Protein AF-F2AZA8-F1 (afdb_monomer_lite)

Sequence (166 aa):
MKKPGSEKVEMVVLPVYGKGLWSTLYGYMALKNDLETIAGLTFYEHAETPGLGGEVDNTKWKAQWVGNKLYDTDGNPAARVAKGPAPDGDEFAVDGLSGATITCRGVTNLVRYWAGPNGYGPFLDKVKQRLTGDASAEADQPESSVESGVEQYDIDNVGPKEPVGE

Foldseek 3Di:
DDPVPPDQQQKDKDWWWWDFPPWIWTWIWMDGLQNFFTQWIATDDDDPDPLFLVCSHPPVQGVQSGGATQADPVRAGQAFEDCACDPPPHSRYTGDGPPRNRSRVGVRCGSRCQCDPNHCVVVSVVSNCVSVVVVVVVVPDDPDDDPDDDDDDDDDDDDDDDDDDD

Organism: NCBI:txid991778

Radius of gyration: 29.95 Å; chains: 1; bounding box: 51×33×111 Å

Structure (mmCIF, N/CA/C/O backbone):
data_AF-F2AZA8-F1
#
_entry.id   AF-F2AZA8-F1
#
loop_
_atom_site.group_PDB
_atom_site.id
_atom_site.type_symbol
_atom_site.label_atom_id
_atom_site.label_alt_id
_atom_site.label_comp_id
_atom_site.label_asym_id
_atom_site.label_entity_id
_atom_site.label_seq_id
_atom_site.pdbx_PDB_ins_code
_atom_site.Cartn_x
_atom_site.Cartn_y
_atom_site.Cartn_z
_atom_site.occupancy
_atom_site.B_iso_or_equiv
_atom_site.auth_seq_id
_atom_site.auth_comp_id
_atom_site.auth_asym_id
_atom_site.auth_atom_id
_atom_site.pdbx_PDB_model_num
ATOM 1 N N . MET A 1 1 ? -5.866 -2.929 40.145 1.00 48.94 1 MET A N 1
ATOM 2 C CA . MET A 1 1 ? -5.391 -3.982 39.215 1.00 48.94 1 MET A CA 1
ATOM 3 C C . MET A 1 1 ? -6.030 -3.700 37.858 1.00 48.94 1 MET A C 1
ATOM 5 O O . MET A 1 1 ? -7.252 -3.653 37.814 1.00 48.94 1 MET A O 1
ATOM 9 N N . LYS A 1 2 ? -5.267 -3.408 36.792 1.00 47.22 2 LYS A N 1
ATOM 10 C CA . LYS A 1 2 ? -5.845 -3.269 35.437 1.00 47.22 2 LYS A CA 1
ATOM 11 C C . LYS A 1 2 ? -6.263 -4.658 34.944 1.00 47.22 2 LYS A C 1
ATOM 13 O O . LYS A 1 2 ? -5.516 -5.613 35.150 1.00 47.22 2 LYS A O 1
ATOM 18 N N . LYS A 1 3 ? -7.456 -4.788 34.357 1.00 51.53 3 LYS A N 1
ATOM 19 C CA . LYS A 1 3 ? -7.898 -6.061 33.768 1.00 51.53 3 LYS A CA 1
ATOM 20 C C . LYS A 1 3 ? -6.983 -6.386 32.577 1.00 51.53 3 LYS A C 1
ATOM 22 O O . LYS A 1 3 ? -6.749 -5.497 31.762 1.00 51.53 3 LYS A O 1
ATOM 27 N N . PRO A 1 4 ? -6.478 -7.622 32.435 1.00 52.12 4 PRO A N 1
ATOM 28 C CA . PRO A 1 4 ? -5.830 -8.043 31.197 1.00 52.12 4 PRO A CA 1
ATOM 29 C C . PRO A 1 4 ? -6.769 -7.767 30.012 1.00 52.12 4 PRO A C 1
ATOM 31 O O . PRO A 1 4 ? -7.930 -8.170 30.055 1.00 52.12 4 PRO A O 1
ATOM 34 N N . GLY A 1 5 ? -6.293 -7.036 29.000 1.00 61.56 5 GLY A N 1
ATOM 35 C CA . GLY A 1 5 ? -7.106 -6.608 27.852 1.00 61.56 5 GLY A CA 1
ATOM 36 C C . GLY A 1 5 ? -7.773 -5.232 27.978 1.00 61.56 5 GLY A C 1
ATOM 37 O O . GLY A 1 5 ? -8.487 -4.842 27.065 1.00 61.56 5 GLY A O 1
ATOM 38 N N . SER A 1 6 ? -7.527 -4.466 29.049 1.00 61.09 6 SER A N 1
ATOM 39 C CA . SER A 1 6 ? -7.959 -3.059 29.155 1.00 61.09 6 SER A CA 1
ATOM 40 C C . SER A 1 6 ? -7.021 -2.075 28.436 1.00 61.09 6 SER A C 1
ATOM 42 O O . SER A 1 6 ? -6.992 -0.892 28.773 1.00 61.09 6 SER A O 1
ATOM 44 N N . GLU A 1 7 ? -6.152 -2.563 27.550 1.00 72.88 7 GLU A N 1
ATOM 45 C CA . GLU A 1 7 ? -5.208 -1.727 26.812 1.00 72.88 7 GLU A CA 1
ATOM 46 C C . GLU A 1 7 ? -5.827 -1.339 25.474 1.00 72.88 7 GLU A C 1
ATOM 48 O O . GLU A 1 7 ? -6.344 -2.181 24.738 1.00 72.88 7 GLU A O 1
ATOM 53 N N . LYS A 1 8 ? -5.803 -0.038 25.181 1.00 83.38 8 LYS A N 1
ATOM 54 C CA . LYS A 1 8 ? -6.331 0.509 23.937 1.00 83.38 8 LYS A CA 1
ATOM 55 C C . LYS A 1 8 ? -5.552 -0.091 22.770 1.00 83.38 8 LYS A C 1
ATOM 57 O O . LYS A 1 8 ? -4.328 -0.007 22.744 1.00 83.38 8 LYS A O 1
ATOM 62 N N . VAL A 1 9 ? -6.259 -0.656 21.792 1.00 88.56 9 VAL A N 1
ATOM 63 C CA . VAL A 1 9 ? -5.626 -1.121 20.553 1.00 88.56 9 VAL A CA 1
ATOM 64 C C . VAL A 1 9 ? -4.929 0.068 19.891 1.00 88.56 9 VAL A C 1
ATOM 66 O O . VAL A 1 9 ? -5.558 1.093 19.620 1.00 88.56 9 VAL A O 1
ATOM 69 N N . GLU A 1 10 ? -3.627 -0.066 19.648 1.00 91.06 10 GLU A N 1
ATOM 70 C CA . GLU A 1 10 ? -2.822 0.965 18.983 1.00 91.06 10 GLU A CA 1
ATOM 71 C C . GLU A 1 10 ? -2.776 0.758 17.467 1.00 91.06 10 GLU A C 1
ATOM 73 O O . GLU A 1 10 ? -2.830 1.723 16.700 1.00 91.06 10 GLU A O 1
ATOM 78 N N . MET A 1 11 ? -2.709 -0.502 17.031 1.00 94.75 11 MET A N 1
ATOM 79 C CA . MET A 1 11 ? -2.566 -0.866 15.627 1.00 94.75 11 MET A CA 1
ATOM 80 C C . MET A 1 11 ? -3.119 -2.259 15.317 1.00 94.75 11 MET A C 1
ATOM 82 O O . MET A 1 11 ? -3.201 -3.126 16.188 1.00 94.75 11 MET A O 1
ATOM 86 N N . VAL A 1 12 ? -3.440 -2.482 14.045 1.00 97.38 12 VAL A N 1
ATOM 87 C CA . VAL A 1 12 ? -3.824 -3.782 13.481 1.00 97.38 12 VAL A CA 1
ATOM 88 C C . VAL A 1 12 ? -2.826 -4.148 12.389 1.00 97.38 12 VAL A C 1
ATOM 90 O O . VAL A 1 12 ? -2.570 -3.345 11.496 1.00 97.38 12 VAL A O 1
ATOM 93 N N . VAL A 1 13 ? -2.261 -5.356 12.449 1.00 98.38 13 VAL A N 1
ATOM 94 C CA . VAL A 1 13 ? -1.287 -5.857 11.467 1.00 98.38 13 VAL A CA 1
ATOM 95 C C . VAL A 1 13 ? -1.920 -6.979 10.653 1.00 98.38 13 VAL A C 1
ATOM 97 O O . VAL A 1 13 ? -2.381 -7.974 11.208 1.00 98.38 13 VAL A O 1
ATOM 100 N N . LEU A 1 14 ? -1.946 -6.806 9.334 1.00 98.62 14 LEU A N 1
ATOM 101 C CA . LEU A 1 14 ? -2.631 -7.677 8.386 1.00 98.62 14 LEU A CA 1
ATOM 102 C C . LEU A 1 14 ? -1.609 -8.327 7.448 1.00 98.62 14 LEU A C 1
ATOM 104 O O . LEU A 1 14 ? -0.840 -7.596 6.817 1.00 98.62 14 LEU A O 1
ATOM 108 N N . PRO A 1 15 ? -1.574 -9.663 7.313 1.00 98.69 15 PRO A N 1
ATOM 109 C CA . PRO A 1 15 ? -0.782 -10.293 6.268 1.00 98.69 15 PRO A CA 1
ATOM 110 C C . PRO A 1 15 ? -1.389 -9.972 4.900 1.00 98.69 15 PRO A C 1
ATOM 112 O O . PRO A 1 15 ? -2.594 -10.078 4.701 1.00 98.69 15 PRO A O 1
ATOM 115 N N . VAL A 1 16 ? -0.556 -9.579 3.944 1.00 98.81 16 VAL A N 1
ATOM 116 C CA . VAL A 1 16 ? -0.983 -9.222 2.588 1.00 98.81 16 VAL A CA 1
ATOM 117 C C . VAL A 1 16 ? -0.087 -9.898 1.567 1.00 98.81 16 VAL A C 1
ATOM 119 O O . VAL A 1 16 ? 1.103 -10.107 1.796 1.00 98.81 16 VAL A O 1
ATOM 122 N N . TYR A 1 17 ? -0.655 -10.227 0.415 1.00 98.75 17 TYR A N 1
ATOM 123 C CA . TYR A 1 17 ? 0.117 -10.725 -0.714 1.00 98.75 17 TYR A CA 1
ATOM 124 C C . TYR A 1 17 ? -0.491 -10.341 -2.056 1.00 98.75 17 TYR A C 1
ATOM 126 O O . TYR A 1 17 ? -1.692 -10.091 -2.168 1.00 98.75 17 TYR A O 1
ATOM 134 N N . GLY A 1 18 ? 0.333 -10.318 -3.097 1.00 98.69 18 GLY A N 1
ATOM 135 C CA . GLY A 1 18 ? -0.134 -10.059 -4.454 1.00 98.69 18 GLY A CA 1
ATOM 136 C C . GLY A 1 18 ? 0.951 -10.231 -5.502 1.00 98.69 18 GLY A C 1
ATOM 137 O O . GLY A 1 18 ? 2.136 -10.308 -5.192 1.00 98.69 18 GLY A O 1
ATOM 138 N N . LYS A 1 19 ? 0.538 -10.333 -6.765 1.00 98.56 19 LYS A N 1
ATOM 139 C CA . LYS A 1 19 ? 1.455 -10.574 -7.879 1.00 98.56 19 LYS A CA 1
ATOM 140 C C . LYS A 1 19 ? 2.218 -9.293 -8.246 1.00 98.56 19 LYS A C 1
ATOM 142 O O . LYS A 1 19 ? 1.600 -8.280 -8.565 1.00 98.56 19 LYS A O 1
ATOM 147 N N . GLY A 1 20 ? 3.549 -9.368 -8.212 1.00 97.75 20 GLY A N 1
ATOM 148 C CA . GLY A 1 20 ? 4.476 -8.397 -8.798 1.00 97.75 20 GLY A CA 1
ATOM 149 C C . GLY A 1 20 ? 4.747 -8.708 -10.269 1.00 97.75 20 GLY A C 1
ATOM 150 O O . GLY A 1 20 ? 3.919 -9.327 -10.940 1.00 97.75 20 GLY A O 1
ATOM 151 N N . LEU A 1 21 ? 5.915 -8.326 -10.787 1.00 97.94 21 LEU A N 1
ATOM 152 C CA . LEU A 1 21 ? 6.307 -8.734 -12.137 1.00 97.94 21 LEU A CA 1
ATOM 153 C C . LEU A 1 21 ? 6.716 -10.214 -12.163 1.00 97.94 21 LEU A C 1
ATOM 155 O O . LEU A 1 21 ? 6.127 -11.020 -12.887 1.00 97.94 21 LEU A O 1
ATOM 159 N N . TRP A 1 22 ? 7.697 -10.589 -11.349 1.00 96.25 22 TRP A N 1
ATOM 160 C CA . TRP A 1 22 ? 8.336 -11.902 -11.387 1.00 96.25 22 TRP A CA 1
ATOM 161 C C . TRP A 1 22 ? 7.758 -12.850 -10.348 1.00 96.25 22 TRP A C 1
ATOM 163 O O . TRP A 1 22 ? 7.463 -14.002 -10.669 1.00 96.25 22 TRP A O 1
ATOM 173 N N . SER A 1 23 ? 7.466 -12.369 -9.142 1.00 98.00 23 SER A N 1
ATOM 174 C CA . SER A 1 23 ? 6.997 -13.210 -8.034 1.00 98.00 23 SER A CA 1
ATOM 175 C C . SER A 1 23 ? 5.691 -12.720 -7.423 1.00 98.00 23 SER A C 1
ATOM 177 O O . SER A 1 23 ? 5.156 -11.673 -7.784 1.00 98.00 23 SER A O 1
ATOM 179 N N . THR A 1 24 ? 5.157 -13.505 -6.495 1.00 98.62 24 THR A N 1
ATOM 180 C CA . THR A 1 24 ? 4.256 -12.970 -5.474 1.00 98.62 24 THR A CA 1
ATOM 181 C C . THR A 1 24 ? 5.096 -12.174 -4.476 1.00 98.62 24 THR A C 1
ATOM 183 O O . THR A 1 24 ? 6.218 -12.578 -4.167 1.00 98.62 24 THR A O 1
ATOM 186 N N . LEU A 1 25 ? 4.586 -11.032 -4.025 1.00 98.81 25 LEU A N 1
ATOM 187 C CA . LEU A 1 25 ? 5.092 -10.334 -2.852 1.00 98.81 25 LEU A CA 1
ATOM 188 C C . LEU A 1 25 ? 4.256 -10.774 -1.656 1.00 98.81 25 LEU A C 1
ATOM 190 O O . LEU A 1 25 ? 3.030 -10.680 -1.729 1.00 98.81 25 LEU A O 1
ATOM 194 N N . TYR A 1 26 ? 4.899 -11.214 -0.581 1.00 98.88 26 TYR A N 1
ATOM 195 C CA . TYR A 1 26 ? 4.262 -11.497 0.703 1.00 98.88 26 TYR A CA 1
ATOM 196 C C . TYR A 1 26 ? 4.754 -10.508 1.750 1.00 98.88 26 TYR A C 1
ATOM 198 O O . TYR A 1 26 ? 5.946 -10.194 1.812 1.00 98.88 26 TYR A O 1
ATOM 206 N N . GLY A 1 27 ? 3.839 -9.997 2.563 1.00 98.69 27 GLY A N 1
ATOM 207 C CA . GLY A 1 27 ? 4.139 -8.903 3.466 1.00 98.69 27 GLY A CA 1
ATOM 208 C C . GLY A 1 27 ? 3.113 -8.690 4.562 1.00 98.69 27 GLY A C 1
ATOM 209 O O . GLY A 1 27 ? 2.186 -9.475 4.750 1.00 98.69 27 GLY A O 1
ATOM 210 N N . TYR A 1 28 ? 3.295 -7.579 5.266 1.00 98.81 28 TYR A N 1
ATOM 211 C CA . TYR A 1 28 ? 2.385 -7.083 6.285 1.00 98.81 28 TYR A CA 1
ATOM 212 C C . TYR A 1 28 ? 2.032 -5.627 6.008 1.00 98.81 28 TYR A C 1
ATOM 214 O O . TYR A 1 28 ? 2.914 -4.808 5.738 1.00 98.81 28 TYR A O 1
ATOM 222 N N . MET A 1 29 ? 0.745 -5.312 6.127 1.00 98.81 29 MET A N 1
ATOM 223 C CA . MET A 1 29 ? 0.226 -3.951 6.170 1.00 98.81 29 MET A CA 1
ATOM 224 C C . MET A 1 29 ? -0.260 -3.666 7.587 1.00 98.81 29 MET A C 1
ATOM 226 O O . MET A 1 29 ? -1.094 -4.393 8.125 1.00 98.81 29 MET A O 1
ATOM 230 N N . ALA A 1 30 ? 0.271 -2.616 8.197 1.00 98.62 30 ALA A N 1
ATOM 231 C CA . ALA A 1 30 ? -0.136 -2.164 9.514 1.00 98.62 30 ALA A CA 1
ATOM 232 C C . ALA A 1 30 ? -1.015 -0.919 9.394 1.00 98.62 30 ALA A C 1
ATOM 234 O O . ALA A 1 30 ? -0.671 0.011 8.664 1.00 98.62 30 ALA A O 1
ATOM 235 N N . LEU A 1 31 ? -2.114 -0.882 10.141 1.00 98.62 31 LEU A N 1
ATOM 236 C CA . LEU A 1 31 ? -3.018 0.261 10.254 1.00 98.62 31 LEU A CA 1
ATOM 237 C C . LEU A 1 31 ? -3.015 0.771 11.690 1.00 98.62 31 LEU A C 1
ATOM 239 O O . LEU A 1 31 ? -2.932 -0.027 12.626 1.00 98.62 31 LEU A O 1
ATOM 243 N N . LYS A 1 32 ? -3.121 2.088 11.871 1.00 97.69 32 LYS A N 1
ATOM 244 C CA . LYS A 1 32 ? -3.391 2.683 13.186 1.00 97.69 32 LYS A CA 1
ATOM 245 C C . LYS A 1 32 ? -4.794 2.291 13.662 1.00 97.69 32 LYS A C 1
ATOM 247 O O . LYS A 1 32 ? -5.583 1.703 12.928 1.00 97.69 32 LYS A O 1
ATOM 252 N N . ASN A 1 33 ? -5.117 2.630 14.903 1.00 95.00 33 ASN A N 1
ATOM 253 C CA . ASN A 1 33 ? -6.416 2.331 15.509 1.00 95.00 33 ASN A CA 1
ATOM 254 C C . ASN A 1 33 ? -7.626 3.038 14.873 1.00 95.00 33 ASN A C 1
ATOM 256 O O . ASN A 1 33 ? -8.754 2.636 15.144 1.00 95.00 33 ASN A O 1
ATOM 260 N N . ASP A 1 34 ? -7.411 4.041 14.018 1.00 95.12 34 ASP A N 1
ATOM 261 C CA . ASP A 1 34 ? -8.460 4.619 13.168 1.00 95.12 34 ASP A CA 1
ATOM 262 C C . ASP A 1 34 ? -8.846 3.702 11.991 1.00 95.12 34 ASP A C 1
ATOM 264 O O . ASP A 1 34 ? -9.878 3.917 11.359 1.00 95.12 34 ASP A O 1
ATOM 268 N N . LEU A 1 35 ? -8.042 2.661 11.726 1.00 96.81 35 LEU A N 1
ATOM 269 C CA . LEU A 1 35 ? -8.174 1.695 10.629 1.00 96.81 35 LEU A CA 1
ATOM 270 C C . LEU A 1 35 ? -8.182 2.334 9.229 1.00 96.81 35 LEU A C 1
ATOM 272 O O . LEU A 1 35 ? -8.547 1.689 8.247 1.00 96.81 35 LEU A O 1
ATOM 276 N N . GLU A 1 36 ? -7.729 3.581 9.138 1.00 96.75 36 GLU A N 1
ATOM 277 C CA . GLU A 1 36 ? -7.682 4.386 7.918 1.00 96.75 36 GLU A CA 1
ATOM 278 C C . GLU A 1 36 ? -6.256 4.842 7.617 1.00 96.75 36 GLU A C 1
ATOM 280 O O . GLU A 1 36 ? -5.877 4.950 6.454 1.00 96.75 36 GLU A O 1
ATOM 285 N N . THR A 1 37 ? -5.448 5.092 8.648 1.00 98.56 37 THR A N 1
ATOM 286 C CA . THR A 1 37 ? -4.069 5.551 8.500 1.00 98.56 37 THR A CA 1
ATOM 287 C C . THR A 1 37 ? -3.111 4.366 8.476 1.00 98.56 37 THR A C 1
ATOM 289 O O . THR A 1 37 ? -3.041 3.577 9.423 1.00 98.56 37 THR A O 1
ATOM 292 N N . ILE A 1 38 ? -2.306 4.277 7.423 1.00 98.75 38 ILE A N 1
ATOM 293 C CA . ILE A 1 38 ? -1.261 3.270 7.279 1.00 98.75 38 ILE A CA 1
ATOM 294 C C . ILE A 1 38 ? -0.132 3.577 8.270 1.00 98.75 38 ILE A C 1
ATOM 296 O O . ILE A 1 38 ? 0.451 4.661 8.291 1.00 98.75 38 ILE A O 1
ATOM 300 N N . ALA A 1 39 ? 0.165 2.607 9.129 1.00 98.62 39 ALA A N 1
ATOM 301 C CA . ALA A 1 39 ? 1.293 2.633 10.055 1.00 98.62 39 ALA A CA 1
ATOM 302 C C . ALA A 1 39 ? 2.566 2.041 9.430 1.00 98.62 39 ALA A C 1
ATOM 304 O O . ALA A 1 39 ? 3.664 2.328 9.898 1.00 98.62 39 ALA A O 1
ATOM 305 N N . GLY A 1 40 ? 2.432 1.236 8.375 1.00 98.50 40 GLY A N 1
ATOM 306 C CA . GLY A 1 40 ? 3.556 0.744 7.586 1.00 98.50 40 GLY A CA 1
ATOM 307 C C . GLY A 1 40 ? 3.160 -0.349 6.598 1.00 98.50 40 GLY A C 1
ATOM 308 O O . GLY A 1 40 ? 2.127 -1.002 6.745 1.00 98.50 40 GLY A O 1
ATOM 309 N N . LEU A 1 41 ? 4.021 -0.561 5.606 1.00 98.81 41 LEU A N 1
ATOM 310 C CA . LEU A 1 41 ? 3.961 -1.677 4.667 1.00 98.81 41 LEU A CA 1
ATOM 311 C C . LEU A 1 41 ? 5.364 -2.277 4.544 1.00 98.81 41 LEU A C 1
ATOM 313 O O . LEU A 1 41 ? 6.339 -1.552 4.341 1.00 98.81 41 LEU A O 1
ATOM 317 N N . THR A 1 42 ? 5.480 -3.597 4.665 1.00 98.50 42 THR A N 1
ATOM 318 C CA . THR A 1 42 ? 6.744 -4.306 4.431 1.00 98.50 42 THR A CA 1
ATOM 319 C C . THR A 1 42 ? 6.496 -5.628 3.737 1.00 98.50 42 THR A C 1
ATOM 321 O O . THR A 1 42 ? 5.463 -6.258 3.955 1.00 98.50 42 THR A O 1
ATOM 324 N N . PHE A 1 43 ? 7.474 -6.075 2.960 1.00 98.62 43 PHE A N 1
ATOM 325 C CA . PHE A 1 43 ? 7.507 -7.410 2.382 1.00 98.62 43 PHE A CA 1
ATOM 326 C C . PHE A 1 43 ? 8.584 -8.235 3.085 1.00 98.62 43 PHE A C 1
ATOM 328 O O . PHE A 1 43 ? 9.571 -7.684 3.569 1.00 98.62 43 PHE A O 1
ATOM 335 N N . TYR A 1 44 ? 8.340 -9.534 3.231 1.00 98.06 44 TYR A N 1
ATOM 336 C CA . TYR A 1 44 ? 9.297 -10.486 3.802 1.00 98.06 44 TYR A CA 1
ATOM 337 C C . TYR A 1 44 ? 9.706 -11.567 2.796 1.00 98.06 44 TYR A C 1
ATOM 339 O O . TYR A 1 44 ? 10.679 -12.277 3.029 1.00 98.06 44 TYR A O 1
ATOM 347 N N . GLU A 1 45 ? 8.977 -11.701 1.684 1.00 98.50 45 GLU A N 1
ATOM 348 C CA . GLU A 1 45 ? 9.306 -12.633 0.610 1.00 98.50 45 GLU A CA 1
ATOM 349 C C . GLU A 1 45 ? 8.878 -12.062 -0.748 1.00 98.50 45 GLU A C 1
ATOM 351 O O . GLU A 1 45 ? 7.713 -11.711 -0.954 1.00 98.50 45 GLU A O 1
ATOM 356 N N . HIS A 1 46 ? 9.832 -11.984 -1.677 1.00 98.62 46 HIS A N 1
ATOM 357 C CA . HIS A 1 46 ? 9.625 -11.754 -3.106 1.00 98.62 46 HIS A CA 1
ATOM 358 C C . HIS A 1 46 ? 10.898 -12.125 -3.888 1.00 98.62 46 HIS A C 1
ATOM 360 O O . HIS A 1 46 ? 11.965 -12.321 -3.314 1.00 98.62 46 HIS A O 1
ATOM 366 N N . ALA A 1 47 ? 10.799 -12.179 -5.217 1.00 98.38 47 ALA A N 1
ATOM 367 C CA . ALA A 1 47 ? 11.915 -12.406 -6.138 1.00 98.38 47 ALA A CA 1
ATOM 368 C C . ALA A 1 47 ? 11.929 -11.383 -7.292 1.00 98.38 47 ALA A C 1
ATOM 370 O O . ALA A 1 47 ? 12.373 -11.674 -8.402 1.00 98.38 47 ALA A O 1
ATOM 371 N N . GLU A 1 48 ? 11.412 -10.174 -7.045 1.00 98.62 48 GLU A N 1
ATOM 372 C CA . GLU A 1 48 ? 11.580 -9.042 -7.959 1.00 98.62 48 GLU A CA 1
ATOM 373 C C . GLU A 1 48 ? 13.069 -8.700 -8.164 1.00 98.62 48 GLU A C 1
ATOM 375 O O . GLU A 1 48 ? 13.907 -8.934 -7.296 1.00 98.62 48 GLU A O 1
ATOM 380 N N . THR A 1 49 ? 13.412 -8.126 -9.319 1.00 98.19 49 THR A N 1
ATOM 381 C CA . THR A 1 49 ? 14.806 -7.832 -9.677 1.00 98.19 49 THR A CA 1
ATOM 382 C C . THR A 1 49 ? 15.423 -6.785 -8.730 1.00 98.19 49 THR A C 1
ATOM 384 O O . THR A 1 49 ? 14.868 -5.682 -8.635 1.00 98.19 49 THR A O 1
ATOM 387 N N . PRO A 1 50 ? 16.564 -7.073 -8.066 1.00 97.69 50 PRO A N 1
ATOM 388 C CA . PRO A 1 50 ? 17.277 -6.100 -7.233 1.00 97.69 50 PRO A CA 1
ATOM 389 C C . PRO A 1 50 ? 17.618 -4.815 -7.998 1.00 97.69 50 PRO A C 1
ATOM 391 O O . PRO A 1 50 ? 18.002 -4.875 -9.166 1.00 97.69 50 PRO A O 1
ATOM 394 N N . GLY A 1 51 ? 17.458 -3.653 -7.357 1.00 96.25 51 GLY A N 1
ATOM 395 C CA . GLY A 1 51 ? 17.666 -2.338 -7.981 1.00 96.25 51 GLY A CA 1
ATOM 396 C C . GLY A 1 51 ? 16.539 -1.865 -8.912 1.00 96.25 51 GLY A C 1
ATOM 397 O O . GLY A 1 51 ? 16.624 -0.765 -9.451 1.00 96.25 51 GLY A O 1
ATOM 398 N N . LEU A 1 52 ? 15.492 -2.674 -9.111 1.00 97.44 52 LEU A N 1
ATOM 399 C CA . LEU A 1 52 ? 14.270 -2.310 -9.835 1.00 97.44 52 LEU A CA 1
ATOM 400 C C . LEU A 1 52 ? 13.051 -2.567 -8.939 1.00 97.44 52 LEU A C 1
ATOM 402 O O . LEU A 1 52 ? 12.782 -1.813 -8.011 1.00 97.44 52 LEU A O 1
ATOM 406 N N . GLY A 1 53 ? 12.315 -3.655 -9.187 1.00 97.69 53 GLY A N 1
ATOM 407 C CA . GLY A 1 53 ? 11.163 -4.036 -8.371 1.00 97.69 53 GLY A CA 1
ATOM 408 C C . GLY A 1 53 ? 11.551 -4.482 -6.963 1.00 97.69 53 GLY A C 1
ATOM 409 O O . GLY A 1 53 ? 10.744 -4.357 -6.054 1.00 97.69 53 GLY A O 1
ATOM 410 N N . GLY A 1 54 ? 12.789 -4.942 -6.760 1.00 98.00 54 GLY A N 1
ATOM 411 C CA . GLY A 1 54 ? 13.313 -5.280 -5.436 1.00 98.00 54 GLY A CA 1
ATOM 412 C C . GLY A 1 54 ? 13.452 -4.077 -4.497 1.00 98.00 54 GLY A C 1
ATOM 413 O O . GLY A 1 54 ? 13.588 -4.262 -3.295 1.00 98.00 54 GLY A O 1
ATOM 414 N N . GLU A 1 55 ? 13.344 -2.844 -5.006 1.00 98.44 55 GLU A N 1
ATOM 415 C CA . GLU A 1 55 ? 13.348 -1.635 -4.170 1.00 98.44 55 GLU A CA 1
ATOM 416 C C . GLU A 1 55 ? 12.104 -1.508 -3.272 1.00 98.44 55 GLU A C 1
ATOM 418 O O . GLU A 1 55 ? 12.046 -0.612 -2.434 1.00 98.44 55 GLU A O 1
ATOM 423 N N . VAL A 1 56 ? 11.140 -2.434 -3.358 1.00 98.25 56 VAL A N 1
ATOM 424 C CA . VAL A 1 56 ? 10.086 -2.585 -2.339 1.00 98.25 56 VAL A CA 1
ATOM 425 C C . VAL A 1 56 ? 10.642 -2.865 -0.931 1.00 98.25 56 VAL A C 1
ATOM 427 O O . VAL A 1 56 ? 9.968 -2.577 0.058 1.00 98.25 56 VAL A O 1
ATOM 430 N N . ASP A 1 57 ? 11.881 -3.361 -0.825 1.00 98.25 57 ASP A N 1
ATOM 431 C CA . ASP A 1 57 ? 12.592 -3.550 0.445 1.00 98.25 57 ASP A CA 1
ATOM 432 C C . ASP A 1 57 ? 13.280 -2.281 0.967 1.00 98.25 57 ASP A C 1
ATOM 434 O O . ASP A 1 57 ? 13.684 -2.227 2.135 1.00 98.25 57 ASP A O 1
ATOM 438 N N . ASN A 1 58 ? 13.389 -1.237 0.142 1.00 98.31 58 ASN A N 1
ATOM 439 C CA . ASN A 1 58 ? 14.102 -0.015 0.483 1.00 98.31 58 ASN A CA 1
ATOM 440 C C . ASN A 1 58 ? 13.437 0.699 1.669 1.00 98.31 58 ASN A C 1
ATOM 442 O O . ASN A 1 58 ? 12.287 1.132 1.595 1.00 98.31 58 ASN A O 1
ATOM 446 N N . THR A 1 59 ? 14.177 0.883 2.766 1.00 98.19 59 THR A N 1
ATOM 447 C CA . THR A 1 59 ? 13.665 1.516 3.993 1.00 98.19 59 THR A CA 1
ATOM 448 C C . THR A 1 59 ? 13.105 2.919 3.755 1.00 98.19 59 THR A C 1
ATOM 450 O O . THR A 1 59 ? 12.109 3.282 4.375 1.00 98.19 59 THR A O 1
ATOM 453 N N . LYS A 1 60 ? 13.699 3.704 2.845 1.00 98.31 60 LYS A N 1
ATOM 454 C CA . LYS A 1 60 ? 13.206 5.053 2.529 1.00 98.31 60 LYS A CA 1
ATOM 455 C C . LYS A 1 60 ? 11.875 4.999 1.795 1.00 98.31 60 LYS A C 1
ATOM 457 O O . LYS A 1 60 ? 10.993 5.783 2.115 1.00 98.31 60 LYS A O 1
ATOM 462 N N . TRP A 1 61 ? 11.728 4.070 0.853 1.00 98.62 61 TRP A N 1
ATOM 463 C CA . TRP A 1 61 ? 10.472 3.876 0.134 1.00 98.62 61 TRP A CA 1
ATOM 464 C C . TRP A 1 61 ? 9.375 3.346 1.066 1.00 98.62 61 TRP A C 1
ATOM 466 O O . TRP A 1 61 ? 8.276 3.893 1.100 1.00 98.62 61 TRP A O 1
ATOM 476 N N . LYS A 1 62 ? 9.692 2.364 1.922 1.00 98.50 62 LYS A N 1
ATOM 477 C CA . LYS A 1 62 ? 8.758 1.848 2.938 1.00 98.50 62 LYS A CA 1
ATOM 478 C C . LYS A 1 62 ? 8.275 2.932 3.903 1.00 98.50 62 LYS A C 1
ATOM 480 O O . LYS A 1 62 ? 7.100 2.949 4.256 1.00 98.50 62 LYS A O 1
ATOM 485 N N . ALA A 1 63 ? 9.156 3.852 4.300 1.00 98.56 63 ALA A N 1
ATOM 486 C CA . ALA A 1 63 ? 8.807 4.948 5.200 1.00 98.56 63 ALA A CA 1
ATOM 487 C C . ALA A 1 63 ? 7.750 5.904 4.618 1.00 98.56 63 ALA A C 1
ATOM 489 O O . ALA A 1 63 ? 7.010 6.503 5.391 1.00 98.56 63 ALA A O 1
ATOM 490 N N . GLN A 1 64 ? 7.631 6.009 3.289 1.00 98.62 64 GLN A N 1
ATOM 491 C CA . GLN A 1 64 ? 6.624 6.863 2.647 1.00 98.62 64 GLN A CA 1
ATOM 492 C C . GLN A 1 64 ? 5.189 6.382 2.887 1.00 98.62 64 GLN A C 1
ATOM 494 O O . GLN A 1 64 ? 4.260 7.170 2.800 1.00 98.62 64 GLN A O 1
ATOM 499 N N . TRP A 1 65 ? 4.990 5.099 3.204 1.00 98.69 65 TRP A N 1
ATOM 500 C CA . TRP A 1 65 ? 3.659 4.567 3.502 1.00 98.69 65 TRP A CA 1
ATOM 501 C C . TRP A 1 65 ? 3.115 5.043 4.848 1.00 98.69 65 TRP A C 1
ATOM 503 O O . TRP A 1 65 ? 1.907 5.012 5.068 1.00 98.69 65 TRP A O 1
ATOM 513 N N . VAL A 1 66 ? 3.991 5.436 5.774 1.00 98.62 66 VAL A N 1
ATOM 514 C CA . VAL A 1 66 ? 3.592 5.816 7.129 1.00 98.62 66 VAL A CA 1
ATOM 515 C C . VAL A 1 66 ? 2.859 7.152 7.087 1.00 98.62 66 VAL A C 1
ATOM 517 O O . VAL A 1 66 ? 3.430 8.169 6.713 1.00 98.62 66 VAL A O 1
ATOM 520 N N . GLY A 1 67 ? 1.608 7.160 7.542 1.00 98.38 67 GLY A N 1
ATOM 521 C CA . GLY A 1 67 ? 0.761 8.353 7.570 1.00 98.38 67 GLY A CA 1
ATOM 522 C C . GLY A 1 67 ? -0.192 8.478 6.383 1.00 98.38 67 GLY A C 1
ATOM 523 O O . GLY A 1 67 ? -1.164 9.219 6.500 1.00 98.38 67 GLY A O 1
ATOM 524 N N . ASN A 1 68 ? 0.017 7.715 5.306 1.00 98.62 68 ASN A N 1
ATOM 525 C CA . ASN A 1 68 ? -0.903 7.701 4.171 1.00 98.62 68 ASN A CA 1
ATOM 526 C C . ASN A 1 68 ? -2.267 7.120 4.560 1.00 98.62 68 ASN A C 1
ATOM 528 O O . ASN A 1 68 ? -2.377 6.264 5.444 1.00 98.62 68 ASN A O 1
ATOM 532 N N . LYS A 1 69 ? -3.313 7.561 3.868 1.00 98.62 69 LYS A N 1
ATOM 533 C CA . LYS A 1 69 ? -4.681 7.072 4.023 1.00 98.62 69 LYS A CA 1
ATOM 534 C C . LYS A 1 69 ? -4.946 5.872 3.123 1.00 98.62 69 LYS A C 1
ATOM 536 O O . LYS A 1 69 ? -4.520 5.819 1.969 1.00 98.62 69 LYS A O 1
ATOM 541 N N . LEU A 1 70 ? -5.659 4.891 3.669 1.00 98.56 70 LEU A N 1
ATOM 542 C CA . LEU A 1 70 ? -6.025 3.660 2.976 1.00 98.56 70 LEU A CA 1
ATOM 543 C C . LEU A 1 70 ? -7.239 3.853 2.059 1.00 98.56 70 LEU A C 1
ATOM 545 O O . LEU A 1 70 ? -7.245 3.328 0.943 1.00 98.56 70 LEU A O 1
ATOM 549 N N . TYR A 1 71 ? -8.228 4.621 2.522 1.00 98.50 71 TYR A N 1
ATOM 550 C CA . TYR A 1 71 ? -9.508 4.856 1.852 1.00 98.50 71 TYR A CA 1
ATOM 551 C C . TYR A 1 71 ? -9.700 6.337 1.528 1.00 98.50 71 TYR A C 1
ATOM 553 O O . TYR A 1 71 ? -9.234 7.183 2.287 1.00 98.50 71 TYR A O 1
ATOM 561 N N . ASP A 1 72 ? -10.393 6.635 0.430 1.00 97.75 72 ASP A N 1
ATOM 562 C CA . ASP A 1 72 ? -10.869 7.987 0.124 1.00 97.75 72 ASP A CA 1
ATOM 563 C C . ASP A 1 72 ? -12.108 8.375 0.957 1.00 97.75 72 ASP A C 1
ATOM 565 O O . ASP A 1 72 ? -12.585 7.619 1.807 1.00 97.75 72 ASP A O 1
ATOM 569 N N . THR A 1 73 ? -12.643 9.572 0.703 1.00 95.94 73 THR A N 1
ATOM 570 C CA . THR A 1 73 ? -13.825 10.114 1.394 1.00 95.94 73 THR A CA 1
ATOM 571 C C . THR A 1 73 ? -15.097 9.298 1.181 1.00 95.94 73 THR A C 1
ATOM 573 O O . THR A 1 73 ? -16.013 9.388 1.996 1.00 95.94 73 THR A O 1
ATOM 576 N N . ASP A 1 74 ? -15.156 8.504 0.112 1.00 96.19 74 ASP A N 1
ATOM 577 C CA . ASP A 1 74 ? -16.289 7.640 -0.216 1.00 96.19 74 ASP A CA 1
ATOM 578 C C . ASP A 1 74 ? -16.116 6.229 0.383 1.00 96.19 74 ASP A C 1
ATOM 580 O O . ASP A 1 74 ? -16.981 5.367 0.219 1.00 96.19 74 ASP A O 1
ATOM 584 N N . GLY A 1 75 ? -15.005 5.981 1.087 1.00 95.38 75 GLY A N 1
ATOM 585 C CA . GLY A 1 75 ? -14.668 4.690 1.680 1.00 95.38 75 GLY A CA 1
ATOM 586 C C . GLY A 1 75 ? -14.058 3.692 0.693 1.00 95.38 75 GLY A C 1
ATOM 587 O O . GLY A 1 75 ? -13.946 2.507 1.015 1.00 95.38 75 GLY A O 1
ATOM 588 N N . ASN A 1 76 ? -13.645 4.124 -0.503 1.00 97.81 76 ASN A N 1
ATOM 589 C CA . ASN A 1 76 ? -13.023 3.234 -1.481 1.00 97.81 76 ASN A CA 1
ATOM 590 C C . ASN A 1 76 ? -11.510 3.128 -1.245 1.00 97.81 76 ASN A C 1
ATOM 592 O O . ASN A 1 76 ? -10.861 4.139 -0.977 1.00 97.81 76 ASN A O 1
ATOM 596 N N . PRO A 1 77 ? -10.896 1.937 -1.402 1.00 98.38 77 PRO A N 1
ATOM 597 C CA . PRO A 1 77 ? -9.446 1.796 -1.314 1.00 98.38 77 PRO A CA 1
ATOM 598 C C . PRO A 1 77 ? -8.701 2.695 -2.314 1.00 98.38 77 PRO A C 1
ATOM 600 O O . PRO A 1 77 ? -8.746 2.479 -3.531 1.00 98.38 77 PRO A O 1
ATOM 603 N N . ALA A 1 78 ? -7.960 3.671 -1.795 1.00 98.50 78 ALA A N 1
ATOM 604 C CA . ALA A 1 78 ? -7.317 4.725 -2.575 1.00 98.50 78 ALA A CA 1
ATOM 605 C C . ALA A 1 78 ? -5.783 4.669 -2.525 1.00 98.50 78 ALA A C 1
ATOM 607 O O . ALA A 1 78 ? -5.134 5.112 -3.482 1.00 98.50 78 ALA A O 1
ATOM 608 N N . ALA A 1 79 ? -5.201 4.049 -1.493 1.00 98.75 79 ALA A N 1
ATOM 609 C CA . ALA A 1 79 ? -3.753 3.910 -1.356 1.00 98.75 79 ALA A CA 1
ATOM 610 C C . ALA A 1 79 ? -3.106 3.263 -2.595 1.00 98.75 79 ALA A C 1
ATOM 612 O O . ALA A 1 79 ? -3.640 2.302 -3.167 1.00 98.75 79 ALA A O 1
ATOM 613 N N . ARG A 1 80 ? -1.978 3.811 -3.055 1.00 98.75 80 ARG A N 1
ATOM 614 C CA . ARG A 1 80 ? -1.317 3.391 -4.298 1.00 98.75 80 ARG A CA 1
ATOM 615 C C . ARG A 1 80 ? 0.151 3.789 -4.370 1.00 98.75 80 ARG A C 1
ATOM 617 O O . ARG A 1 80 ? 0.635 4.641 -3.634 1.00 98.75 80 ARG A O 1
ATOM 624 N N . VAL A 1 81 ? 0.817 3.219 -5.363 1.00 98.81 81 VAL A N 1
ATOM 625 C CA . VAL A 1 81 ? 2.142 3.627 -5.820 1.00 98.81 81 VAL A CA 1
ATOM 626 C C . VAL A 1 81 ? 1.978 4.495 -7.067 1.00 98.81 81 VAL A C 1
ATOM 628 O O . VAL A 1 81 ? 1.331 4.085 -8.037 1.00 98.81 81 VAL A O 1
ATOM 631 N N . ALA A 1 82 ? 2.533 5.703 -7.053 1.00 98.56 82 ALA A N 1
ATOM 632 C CA . ALA A 1 82 ? 2.506 6.615 -8.189 1.00 98.56 82 ALA A CA 1
ATOM 633 C C . ALA A 1 82 ? 3.373 6.092 -9.353 1.00 98.56 82 ALA A C 1
ATOM 635 O O . ALA A 1 82 ? 4.198 5.192 -9.211 1.00 98.56 82 ALA A O 1
ATOM 636 N N . LYS A 1 83 ? 3.182 6.642 -10.560 1.00 94.81 83 LYS A N 1
ATOM 637 C CA . LYS A 1 83 ? 4.001 6.267 -11.733 1.00 94.81 83 LYS A CA 1
ATOM 638 C C . LYS A 1 83 ? 5.441 6.800 -11.634 1.00 94.81 83 LYS A C 1
ATOM 640 O O . LYS A 1 83 ? 6.345 6.230 -12.236 1.00 94.81 83 LYS A O 1
ATOM 645 N N . GLY A 1 84 ? 5.619 7.899 -10.914 1.00 96.56 84 GLY A N 1
ATOM 646 C CA . GLY A 1 84 ? 6.885 8.556 -10.604 1.00 96.56 84 GLY A CA 1
ATOM 647 C C . GLY A 1 84 ? 6.767 9.145 -9.199 1.00 96.56 84 GLY A C 1
ATOM 648 O O . GLY A 1 84 ? 6.136 8.494 -8.369 1.00 96.56 84 GLY A O 1
ATOM 649 N N . PRO A 1 85 ? 7.285 10.353 -8.930 1.00 98.06 85 PRO A N 1
ATOM 650 C CA . PRO A 1 85 ? 7.052 11.011 -7.649 1.00 98.06 85 PRO A CA 1
ATOM 651 C C . PRO A 1 85 ? 5.557 11.106 -7.320 1.00 98.06 85 PRO A C 1
ATOM 653 O O . PRO A 1 85 ? 4.740 11.368 -8.216 1.00 98.06 85 PRO A O 1
ATOM 656 N N . ALA A 1 86 ? 5.199 10.864 -6.062 1.00 98.00 86 ALA A N 1
ATOM 657 C CA . ALA A 1 86 ? 3.860 11.137 -5.565 1.00 98.00 86 ALA A CA 1
ATOM 658 C C . ALA A 1 86 ? 3.565 12.646 -5.692 1.00 98.00 86 ALA A C 1
ATOM 660 O O . ALA A 1 86 ? 4.459 13.457 -5.444 1.00 98.00 86 ALA A O 1
ATOM 661 N N . PRO A 1 87 ? 2.351 13.050 -6.112 1.00 97.19 87 PRO A N 1
ATOM 662 C CA . PRO A 1 87 ? 1.986 14.462 -6.126 1.00 97.19 87 PRO A CA 1
ATOM 663 C C . PRO A 1 87 ? 2.037 15.068 -4.720 1.00 97.19 87 PRO A C 1
ATOM 665 O O . PRO A 1 87 ? 1.640 14.422 -3.750 1.00 97.19 87 PRO A O 1
ATOM 668 N N . ASP A 1 88 ? 2.470 16.324 -4.618 1.00 95.31 88 ASP A N 1
ATOM 669 C CA . ASP A 1 88 ? 2.518 17.026 -3.336 1.00 95.31 88 ASP A CA 1
ATOM 670 C C . 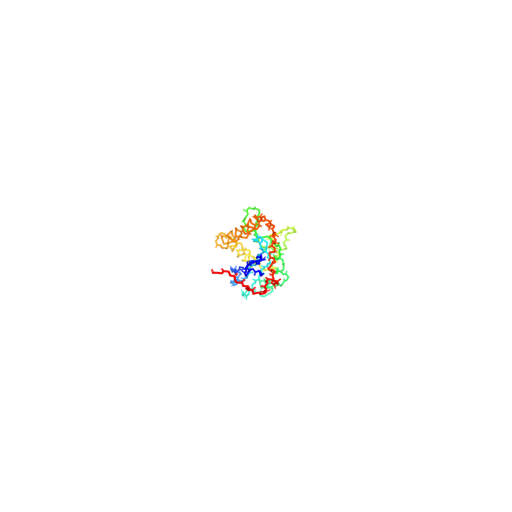ASP A 1 88 ? 1.128 17.068 -2.680 1.00 95.31 88 ASP A C 1
ATOM 672 O O . ASP A 1 88 ? 0.142 17.474 -3.298 1.00 95.31 88 ASP A O 1
ATOM 676 N N . GLY A 1 89 ? 1.058 16.650 -1.414 1.00 95.81 89 GLY A N 1
ATOM 677 C CA . GLY A 1 89 ? -0.184 16.621 -0.636 1.00 95.81 89 GLY A CA 1
ATOM 678 C C . GLY A 1 89 ? -1.122 15.446 -0.936 1.00 95.81 89 GLY A C 1
ATOM 679 O O . GLY A 1 89 ? -2.198 15.381 -0.348 1.00 95.81 89 GLY A O 1
ATOM 680 N N . ASP A 1 90 ? -0.744 14.510 -1.812 1.00 97.81 90 ASP A N 1
ATOM 681 C CA . ASP A 1 90 ? -1.524 13.296 -2.062 1.00 97.81 90 ASP A CA 1
ATOM 682 C C . ASP A 1 90 ? -1.345 12.284 -0.926 1.00 97.81 90 ASP A C 1
ATOM 684 O O . ASP A 1 90 ? -0.400 11.496 -0.902 1.00 97.81 90 ASP A O 1
ATOM 688 N N . GLU A 1 91 ? -2.286 12.284 0.014 1.00 98.25 91 GLU A N 1
ATOM 689 C CA . GLU A 1 91 ? -2.269 11.398 1.182 1.00 98.25 91 GLU A CA 1
ATOM 690 C C . GLU A 1 91 ? -2.462 9.909 0.849 1.00 98.25 91 GLU A C 1
ATOM 692 O O . GLU A 1 91 ? -2.357 9.065 1.736 1.00 98.25 91 GLU A O 1
ATOM 697 N N . PHE A 1 92 ? -2.725 9.553 -0.411 1.00 98.69 92 PHE A N 1
ATOM 698 C CA . PHE A 1 92 ? -2.962 8.174 -0.836 1.00 98.69 92 PHE A CA 1
ATOM 699 C C . PHE A 1 92 ? -1.812 7.606 -1.674 1.00 98.69 92 PHE A C 1
ATOM 701 O O . PHE A 1 92 ? -1.911 6.471 -2.146 1.00 98.69 92 PHE A O 1
ATOM 708 N N . ALA A 1 93 ? -0.747 8.366 -1.937 1.00 98.62 93 ALA A N 1
ATOM 709 C CA . ALA A 1 93 ? 0.313 7.962 -2.856 1.00 98.62 93 ALA A CA 1
ATOM 710 C C . ALA A 1 93 ? 1.685 7.874 -2.184 1.00 98.62 93 ALA A C 1
ATOM 712 O O . ALA A 1 93 ? 2.068 8.726 -1.391 1.00 98.62 93 ALA A O 1
ATOM 713 N N . VAL A 1 94 ? 2.449 6.853 -2.568 1.00 98.75 94 VAL A N 1
ATOM 714 C CA . VAL A 1 94 ? 3.909 6.817 -2.403 1.00 98.75 94 VAL A CA 1
ATOM 715 C C . VAL A 1 94 ? 4.584 6.882 -3.768 1.00 98.75 94 VAL A C 1
ATOM 717 O O . VAL A 1 94 ? 3.949 6.611 -4.794 1.00 98.75 94 VAL A O 1
ATOM 720 N N . ASP A 1 95 ? 5.871 7.197 -3.793 1.00 98.75 95 ASP A N 1
ATOM 721 C CA . ASP A 1 95 ? 6.651 7.283 -5.021 1.00 98.75 95 ASP A CA 1
ATOM 722 C C . ASP A 1 95 ? 6.691 5.957 -5.785 1.00 98.75 95 ASP A C 1
ATOM 724 O O . ASP A 1 95 ? 6.792 4.862 -5.224 1.00 98.75 95 ASP A O 1
ATOM 728 N N . GLY A 1 96 ? 6.688 6.070 -7.107 1.00 98.69 96 GLY A N 1
ATOM 729 C CA . GLY A 1 96 ? 6.996 4.983 -8.019 1.00 98.69 96 GLY A CA 1
ATOM 730 C C . GLY A 1 96 ? 8.458 4.561 -7.961 1.00 98.69 96 GLY A C 1
ATOM 731 O O . GLY A 1 96 ? 9.369 5.383 -7.878 1.00 98.69 96 GLY A O 1
ATOM 732 N N . LEU A 1 97 ? 8.686 3.257 -8.102 1.00 98.56 97 LEU A N 1
ATOM 733 C CA . LEU A 1 97 ? 10.014 2.681 -8.275 1.00 98.56 97 LEU A CA 1
ATOM 734 C C . LEU A 1 97 ? 10.443 2.814 -9.743 1.00 98.56 97 LEU A C 1
ATOM 736 O O . LEU A 1 97 ? 9.792 2.284 -10.654 1.00 98.56 97 LEU A O 1
ATOM 740 N N . SER A 1 98 ? 11.539 3.538 -9.980 1.00 96.94 98 SER A N 1
ATOM 741 C CA . SER A 1 98 ? 12.052 3.793 -11.331 1.00 96.94 98 SER A CA 1
ATOM 742 C C . SER A 1 98 ? 12.332 2.483 -12.076 1.00 96.94 98 SER A C 1
ATOM 744 O O . SER A 1 98 ? 12.964 1.573 -11.548 1.00 96.94 98 SER A O 1
ATOM 746 N N . GLY A 1 99 ? 11.818 2.359 -13.304 1.00 97.12 99 GLY A N 1
ATOM 747 C CA . GLY A 1 99 ? 11.969 1.149 -14.122 1.00 97.12 99 GLY A CA 1
ATOM 748 C C . GLY A 1 99 ? 11.145 -0.067 -13.668 1.00 97.12 99 GLY A C 1
ATOM 749 O O . GLY A 1 99 ? 11.187 -1.099 -14.332 1.00 97.12 99 GLY A O 1
ATOM 750 N N . ALA A 1 100 ? 10.351 0.039 -12.597 1.00 98.12 100 ALA A N 1
ATOM 751 C CA . ALA A 1 100 ? 9.615 -1.081 -12.005 1.00 98.12 100 ALA A CA 1
ATOM 752 C C . ALA A 1 100 ? 8.093 -0.853 -11.964 1.00 98.12 100 ALA A C 1
ATOM 754 O O . ALA A 1 100 ? 7.401 -1.212 -11.009 1.00 98.12 100 ALA A O 1
ATOM 755 N N . THR A 1 101 ? 7.534 -0.270 -13.029 1.00 98.25 101 THR A N 1
ATOM 756 C CA . THR A 1 101 ? 6.103 0.077 -13.107 1.00 98.25 101 THR A CA 1
ATOM 757 C C . THR A 1 101 ? 5.169 -1.119 -12.882 1.00 98.25 101 THR A C 1
ATOM 759 O O . THR A 1 101 ? 4.104 -0.949 -12.291 1.00 98.25 101 THR A O 1
ATOM 762 N N . ILE A 1 102 ? 5.533 -2.325 -13.336 1.00 98.31 102 ILE A N 1
ATOM 763 C CA . ILE A 1 102 ? 4.686 -3.517 -13.155 1.00 98.31 102 ILE A CA 1
ATOM 764 C C . ILE A 1 102 ? 4.659 -3.940 -11.683 1.00 98.31 102 ILE A C 1
ATOM 766 O O . ILE A 1 102 ? 3.577 -4.178 -11.152 1.00 98.31 102 ILE A O 1
ATOM 770 N N . THR A 1 103 ? 5.805 -3.930 -11.000 1.00 98.69 103 THR A N 1
ATOM 771 C CA . THR A 1 103 ? 5.880 -4.155 -9.551 1.00 98.69 103 THR A CA 1
ATOM 772 C C . THR A 1 103 ? 5.059 -3.115 -8.788 1.00 98.69 103 THR A C 1
ATOM 774 O O . THR A 1 103 ? 4.243 -3.483 -7.949 1.00 98.69 103 THR A O 1
ATOM 777 N N . CYS A 1 104 ? 5.174 -1.827 -9.139 1.00 98.75 104 CYS A N 1
ATOM 778 C CA . CYS A 1 104 ? 4.397 -0.741 -8.521 1.00 98.75 104 CYS A CA 1
ATOM 779 C C . CYS A 1 104 ? 2.880 -0.953 -8.657 1.00 98.75 104 CYS A C 1
ATOM 781 O O . CYS A 1 104 ? 2.118 -0.768 -7.704 1.00 98.75 104 CYS A O 1
ATOM 783 N N . ARG A 1 105 ? 2.427 -1.379 -9.844 1.00 98.81 105 ARG A N 1
ATOM 784 C CA . ARG A 1 105 ? 1.023 -1.751 -10.080 1.00 98.81 105 ARG A CA 1
ATOM 785 C C . ARG A 1 105 ? 0.618 -2.964 -9.246 1.00 98.81 105 ARG A C 1
ATOM 787 O O . ARG A 1 105 ? -0.465 -2.948 -8.674 1.00 98.81 105 ARG A O 1
ATOM 794 N N . GLY A 1 106 ? 1.485 -3.970 -9.137 1.00 98.75 106 GLY A N 1
ATOM 795 C CA . GLY A 1 106 ? 1.286 -5.130 -8.266 1.00 98.75 106 GLY A CA 1
ATOM 796 C C . GLY A 1 106 ? 1.051 -4.732 -6.808 1.00 98.75 106 GLY A C 1
ATOM 797 O O . GLY A 1 106 ? 0.061 -5.151 -6.211 1.00 98.75 106 GLY A O 1
ATOM 798 N N . VAL A 1 107 ? 1.890 -3.842 -6.268 1.00 98.81 107 VAL A N 1
ATOM 799 C CA . VAL A 1 107 ? 1.731 -3.294 -4.910 1.00 98.81 107 VAL A CA 1
ATOM 800 C C . VAL A 1 107 ? 0.433 -2.495 -4.765 1.00 98.81 107 VAL A C 1
ATOM 802 O O . VAL A 1 107 ? -0.302 -2.674 -3.801 1.00 98.81 107 VAL A O 1
ATOM 805 N N . THR A 1 108 ? 0.097 -1.647 -5.735 1.00 98.88 108 THR A N 1
ATOM 806 C CA . THR A 1 108 ? -1.166 -0.887 -5.695 1.00 98.88 108 THR A CA 1
ATOM 807 C C . THR A 1 108 ? -2.374 -1.823 -5.661 1.00 98.88 108 THR A C 1
ATOM 809 O O . THR A 1 108 ? -3.282 -1.655 -4.848 1.00 98.88 108 THR A O 1
ATOM 812 N N . ASN A 1 109 ? -2.369 -2.841 -6.520 1.00 98.81 109 ASN A N 1
ATOM 813 C CA . ASN A 1 109 ? -3.455 -3.805 -6.615 1.00 98.81 109 ASN A CA 1
ATOM 814 C C . ASN A 1 109 ? -3.591 -4.632 -5.337 1.00 98.81 109 ASN A C 1
ATOM 816 O O . ASN A 1 109 ? -4.712 -4.828 -4.878 1.00 98.81 109 ASN A O 1
ATOM 820 N N . LEU A 1 110 ? -2.482 -5.097 -4.750 1.00 98.38 110 LEU A N 1
ATOM 821 C CA . LEU A 1 110 ? -2.542 -5.907 -3.533 1.00 98.38 110 LEU A CA 1
ATOM 822 C C . LEU A 1 110 ? -3.067 -5.092 -2.348 1.00 98.38 110 LEU A C 1
ATOM 824 O O . LEU A 1 110 ? -3.965 -5.563 -1.657 1.00 98.38 110 LEU A O 1
ATOM 828 N N . VAL A 1 111 ? -2.583 -3.859 -2.152 1.00 98.69 111 VAL A N 1
ATOM 829 C CA . VAL A 1 111 ? -3.037 -2.993 -1.049 1.00 98.69 111 VAL A CA 1
ATOM 830 C C . VAL A 1 111 ? -4.539 -2.744 -1.163 1.00 98.69 111 VAL A C 1
ATOM 832 O O . VAL A 1 111 ? -5.283 -2.960 -0.208 1.00 98.69 111 VAL A O 1
ATOM 835 N N . ARG A 1 112 ? -5.008 -2.375 -2.358 1.00 98.81 112 ARG A N 1
ATOM 836 C CA . ARG A 1 112 ? -6.427 -2.090 -2.595 1.00 98.81 112 ARG A CA 1
ATOM 837 C C . ARG A 1 112 ? -7.310 -3.330 -2.533 1.00 98.81 112 ARG A C 1
ATOM 839 O O . ARG A 1 112 ? -8.428 -3.244 -2.039 1.00 98.81 112 ARG A O 1
ATOM 846 N N . TYR A 1 113 ? -6.826 -4.480 -2.999 1.00 98.81 113 TYR A N 1
ATOM 847 C CA . TYR A 1 113 ? -7.559 -5.740 -2.894 1.00 98.81 113 TYR A CA 1
ATOM 848 C C . TYR A 1 113 ? -7.775 -6.126 -1.429 1.00 98.81 113 TYR A C 1
ATOM 850 O O . TYR A 1 113 ? -8.904 -6.399 -1.026 1.00 98.81 113 TYR A O 1
ATOM 858 N N . TRP A 1 114 ? -6.707 -6.098 -0.625 1.00 98.81 114 TRP A N 1
ATOM 859 C CA . TRP A 1 114 ? -6.772 -6.462 0.790 1.00 98.81 114 TRP A CA 1
ATOM 860 C C . TRP A 1 114 ? -7.545 -5.455 1.637 1.00 98.81 114 TRP A C 1
ATOM 862 O O . TRP A 1 114 ? -8.116 -5.854 2.643 1.00 98.81 114 TRP A O 1
ATOM 872 N N . ALA A 1 115 ? -7.621 -4.190 1.235 1.00 98.44 115 ALA A N 1
ATOM 873 C CA . ALA A 1 115 ? -8.511 -3.205 1.852 1.00 98.44 115 ALA A CA 1
ATOM 874 C C . ALA A 1 115 ? -9.968 -3.310 1.359 1.00 98.44 115 ALA A C 1
ATOM 876 O O . ALA A 1 115 ? -10.888 -2.816 1.999 1.00 98.44 115 ALA A O 1
ATOM 877 N N . GLY A 1 116 ? -10.194 -3.940 0.208 1.00 98.38 116 GLY A N 1
ATOM 878 C CA . GLY A 1 116 ? -11.500 -4.009 -0.432 1.00 98.38 116 GLY A CA 1
ATOM 879 C C . GLY A 1 116 ? -12.466 -5.034 0.180 1.00 98.38 116 GLY A C 1
ATOM 880 O O . GLY A 1 116 ? -12.121 -5.777 1.106 1.00 98.38 116 GLY A O 1
ATOM 881 N N . PRO A 1 117 ? -13.680 -5.146 -0.395 1.00 97.94 117 PRO A N 1
ATOM 882 C CA . PRO A 1 117 ? -14.739 -6.040 0.089 1.00 97.94 117 PRO A CA 1
ATOM 883 C C . PRO A 1 117 ? -14.384 -7.532 -0.001 1.00 97.94 117 PRO A C 1
ATOM 885 O O . PRO A 1 117 ? -14.942 -8.340 0.734 1.00 97.94 117 PRO A O 1
ATOM 888 N N . ASN A 1 118 ? -13.446 -7.896 -0.881 1.00 97.75 118 ASN A N 1
ATOM 889 C CA . ASN A 1 118 ? -12.959 -9.271 -1.047 1.00 97.75 118 ASN A CA 1
ATOM 890 C C . ASN A 1 118 ? -11.736 -9.593 -0.165 1.00 97.75 118 ASN A C 1
ATOM 892 O O . ASN A 1 118 ? -11.215 -10.707 -0.222 1.00 97.75 118 ASN A O 1
ATOM 896 N N . GLY A 1 119 ? -11.255 -8.613 0.604 1.00 98.38 119 GLY A N 1
ATOM 897 C CA . GLY A 1 119 ? -10.142 -8.739 1.535 1.00 98.38 119 GLY A CA 1
ATOM 898 C C . GLY A 1 119 ? -10.597 -8.529 2.977 1.00 98.38 119 GLY A C 1
ATOM 899 O O . GLY A 1 119 ? -11.571 -9.118 3.443 1.00 98.38 119 GLY A O 1
ATOM 900 N N . TYR A 1 120 ? -9.879 -7.671 3.693 1.00 98.44 120 TYR A N 1
ATOM 901 C CA . TYR A 1 120 ? -10.129 -7.340 5.089 1.00 98.44 120 TYR A CA 1
ATOM 902 C C . TYR A 1 120 ? -11.211 -6.286 5.307 1.00 98.44 120 TYR A C 1
ATOM 904 O O . TYR A 1 120 ? -11.553 -6.084 6.466 1.00 98.44 120 TYR A O 1
ATOM 912 N N . GLY A 1 121 ? -11.782 -5.651 4.277 1.00 97.38 121 GLY A N 1
ATOM 913 C CA . GLY A 1 121 ? -12.813 -4.613 4.448 1.00 97.38 121 GLY A CA 1
ATOM 914 C C . GLY A 1 121 ? -13.911 -5.001 5.458 1.00 97.38 121 GLY A C 1
ATOM 915 O O . GLY A 1 121 ? -14.012 -4.370 6.510 1.00 97.38 121 GLY A O 1
ATOM 916 N N . PRO A 1 122 ? -14.624 -6.132 5.266 1.00 97.75 122 PRO A N 1
ATOM 917 C CA . PRO A 1 122 ? -15.665 -6.575 6.202 1.00 97.75 122 PRO A CA 1
ATOM 918 C C . PRO A 1 122 ? -15.156 -6.924 7.610 1.00 97.75 122 PRO A C 1
ATOM 920 O O . PRO A 1 122 ? -15.919 -6.920 8.578 1.00 97.75 122 PRO A O 1
ATOM 923 N N . PHE A 1 123 ? -13.881 -7.298 7.739 1.00 97.38 123 PHE A N 1
ATOM 924 C CA . PHE A 1 123 ? -13.250 -7.533 9.036 1.00 97.38 123 PHE A CA 1
ATOM 925 C C . PHE A 1 123 ? -12.941 -6.206 9.734 1.00 97.38 123 PHE A C 1
ATOM 927 O O . PHE A 1 123 ? -13.286 -6.045 10.904 1.00 97.38 123 PHE A O 1
ATOM 934 N N . LEU A 1 124 ? -12.351 -5.252 9.016 1.00 96.69 124 LEU A N 1
ATOM 935 C CA . LEU A 1 124 ? -12.002 -3.931 9.525 1.00 96.69 124 LEU A CA 1
ATOM 936 C C . LEU A 1 124 ? -13.242 -3.154 9.965 1.00 96.69 124 LEU A C 1
ATOM 938 O O . LEU A 1 124 ? -13.201 -2.550 11.031 1.00 96.69 124 LEU A O 1
ATOM 942 N N . ASP A 1 125 ? -14.366 -3.273 9.258 1.00 95.31 125 ASP A N 1
ATOM 943 C CA . ASP A 1 125 ? -15.643 -2.684 9.684 1.00 95.31 125 ASP A CA 1
ATOM 944 C C . ASP A 1 125 ? -16.088 -3.203 11.058 1.00 95.31 125 ASP A C 1
ATOM 946 O O . ASP A 1 125 ? -16.502 -2.436 11.930 1.00 95.31 125 ASP A O 1
ATOM 950 N N . LYS A 1 126 ? -15.953 -4.514 11.294 1.00 95.44 126 LYS A N 1
ATOM 951 C CA . LYS A 1 126 ? -16.282 -5.128 12.590 1.00 95.44 126 LYS A CA 1
ATOM 952 C C . LYS A 1 126 ? -15.314 -4.694 13.685 1.00 95.44 126 LYS A C 1
ATOM 954 O O . LYS A 1 126 ? -15.740 -4.504 14.823 1.00 95.44 126 LYS A O 1
ATOM 959 N N . VAL A 1 127 ? -14.026 -4.550 13.370 1.00 93.94 127 VAL A N 1
ATOM 960 C CA . VAL A 1 127 ? -13.040 -4.036 14.332 1.00 93.94 127 VAL A CA 1
ATOM 961 C C . VAL A 1 127 ? -13.353 -2.579 14.666 1.00 93.94 127 VAL A C 1
ATOM 963 O O . VAL A 1 127 ? -13.405 -2.246 15.846 1.00 93.94 127 VAL A O 1
ATOM 966 N N . LYS A 1 128 ? -13.662 -1.743 13.667 1.00 92.19 128 LYS A N 1
ATOM 967 C CA . LYS A 1 128 ? -14.055 -0.340 13.853 1.00 92.19 128 LYS A CA 1
ATOM 968 C C . LYS A 1 128 ? -15.240 -0.233 14.808 1.00 92.19 128 LYS A C 1
ATOM 970 O O . LYS A 1 128 ? -15.143 0.478 15.799 1.00 92.19 128 LYS A O 1
ATOM 975 N N . GLN A 1 129 ? -16.295 -1.021 14.578 1.00 91.38 129 GLN A N 1
ATOM 976 C CA . GLN A 1 129 ? -17.479 -1.067 15.446 1.00 91.38 129 GLN A CA 1
ATOM 977 C C . GLN A 1 129 ? -17.147 -1.429 16.899 1.00 91.38 129 GLN A C 1
ATOM 979 O O . GLN A 1 129 ? -17.721 -0.839 17.811 1.00 91.38 129 GLN A O 1
ATOM 984 N N . ARG A 1 130 ? -16.221 -2.369 17.133 1.00 89.06 130 ARG A N 1
ATOM 985 C CA . ARG A 1 130 ? -15.780 -2.729 18.493 1.00 89.06 130 ARG A CA 1
ATOM 986 C C . ARG A 1 130 ? -14.990 -1.600 19.148 1.00 89.06 130 ARG A C 1
ATOM 988 O O . ARG A 1 130 ? -15.318 -1.207 20.258 1.00 89.06 130 ARG A O 1
ATOM 995 N N . LEU A 1 131 ? -14.026 -1.024 18.429 1.00 87.00 131 LEU A N 1
ATOM 996 C CA . LEU A 1 131 ? -13.206 0.078 18.937 1.00 87.00 131 LEU A CA 1
ATOM 997 C C . LEU A 1 131 ? -14.038 1.328 19.261 1.00 87.00 131 LEU A C 1
ATOM 999 O O . LEU A 1 131 ? -13.742 2.025 20.228 1.00 87.00 131 LEU A O 1
ATOM 1003 N N . THR A 1 132 ? -15.086 1.612 18.482 1.00 83.62 132 THR A N 1
ATOM 1004 C CA . THR A 1 132 ? -16.008 2.728 18.751 1.00 83.62 132 THR A CA 1
ATOM 1005 C C . THR A 1 132 ? -17.075 2.385 19.789 1.00 83.62 132 THR A C 1
ATOM 1007 O O . THR A 1 132 ? -17.519 3.266 20.519 1.00 83.62 132 THR A O 1
ATOM 1010 N N . GLY A 1 133 ? -17.505 1.121 19.855 1.00 70.38 133 GLY A N 1
ATOM 1011 C CA . GLY A 1 133 ? -18.510 0.645 20.807 1.00 70.38 133 GLY A CA 1
ATOM 1012 C C . GLY A 1 133 ? -17.993 0.651 22.244 1.00 70.38 133 GLY A C 1
ATOM 1013 O O . GLY A 1 133 ? -18.694 1.127 23.136 1.00 70.38 133 GLY A O 1
ATOM 1014 N N . ASP A 1 134 ? -16.740 0.240 22.451 1.00 57.62 134 ASP A N 1
ATOM 1015 C CA . ASP A 1 134 ? -16.086 0.275 23.765 1.00 57.62 134 ASP A CA 1
ATOM 1016 C C . ASP A 1 134 ? -15.935 1.718 24.293 1.00 57.62 134 ASP A C 1
ATOM 1018 O O . ASP A 1 134 ? -16.089 1.959 25.488 1.00 57.62 134 ASP A O 1
ATOM 1022 N N . ALA A 1 135 ? -15.764 2.710 23.407 1.00 55.12 135 ALA A N 1
ATOM 1023 C CA . ALA A 1 135 ? -15.683 4.127 23.784 1.00 55.12 135 ALA A CA 1
ATOM 1024 C C . ALA A 1 135 ? -17.012 4.708 24.317 1.00 55.12 135 ALA A C 1
ATOM 1026 O O . ALA A 1 135 ? -17.001 5.695 25.050 1.00 55.12 135 ALA A O 1
ATOM 1027 N N . SER A 1 136 ? -18.156 4.105 23.969 1.00 44.88 136 SER A N 1
ATOM 1028 C CA . SER A 1 136 ? -19.477 4.526 24.466 1.00 44.88 136 SER A CA 1
ATOM 1029 C C . SER A 1 136 ? -19.839 3.924 25.829 1.00 44.88 136 SER A C 1
ATOM 1031 O O . SER A 1 136 ? -20.641 4.504 26.555 1.00 44.88 136 SER A O 1
ATOM 1033 N N . ALA A 1 137 ? -19.217 2.802 26.208 1.00 50.06 137 ALA A N 1
ATOM 1034 C CA . ALA A 1 137 ? -19.459 2.131 27.486 1.00 50.06 137 ALA A CA 1
ATOM 1035 C C . ALA A 1 137 ? -18.688 2.766 28.663 1.00 50.06 137 ALA A C 1
ATOM 1037 O O . ALA A 1 137 ? -19.078 2.592 29.815 1.00 50.06 137 ALA A O 1
ATOM 1038 N N . GLU A 1 138 ? -17.616 3.517 28.392 1.00 48.34 138 GLU A N 1
ATOM 1039 C CA . GLU A 1 138 ? -16.828 4.226 29.416 1.00 48.34 138 GLU A CA 1
ATOM 1040 C C . GLU A 1 138 ? -17.396 5.606 29.799 1.00 48.34 138 GLU A C 1
ATOM 1042 O O . GLU A 1 138 ? -17.036 6.138 30.846 1.00 48.34 138 GLU A O 1
ATOM 1047 N N . ALA A 1 139 ? -18.309 6.182 29.009 1.00 46.34 139 ALA A N 1
ATOM 1048 C CA . ALA A 1 139 ? -18.853 7.525 29.244 1.00 46.34 139 ALA A CA 1
ATOM 1049 C C . ALA A 1 139 ? -20.071 7.579 30.198 1.00 46.34 139 ALA A C 1
ATOM 1051 O O . ALA A 1 139 ? -20.533 8.674 30.513 1.00 46.34 139 ALA A O 1
ATOM 1052 N N . ASP A 1 140 ? -20.585 6.432 30.664 1.00 43.31 140 ASP A N 1
ATOM 1053 C CA . ASP A 1 140 ? -21.835 6.323 31.446 1.00 43.31 140 ASP A CA 1
ATOM 1054 C C . ASP A 1 140 ? -21.620 5.875 32.910 1.00 43.31 140 ASP A C 1
ATOM 1056 O O . ASP A 1 140 ? -22.504 5.314 33.553 1.00 43.31 140 ASP A O 1
ATOM 1060 N N . GLN A 1 141 ? -20.423 6.088 33.467 1.00 33.75 141 GLN A N 1
ATOM 1061 C CA . GLN A 1 141 ? -20.157 5.841 34.890 1.00 33.75 141 GLN A CA 1
ATOM 1062 C C . GLN A 1 141 ? -20.250 7.164 35.672 1.00 33.75 141 GLN A C 1
ATOM 1064 O O . GLN A 1 141 ? -19.285 7.931 35.667 1.00 33.75 141 GLN A O 1
ATOM 1069 N N . PRO A 1 142 ? -21.365 7.468 36.368 1.00 40.06 142 PRO A N 1
ATOM 1070 C CA . PRO A 1 142 ? -21.350 8.510 37.385 1.00 40.06 142 PRO A CA 1
ATOM 1071 C C . PRO A 1 142 ? -20.444 8.053 38.534 1.00 40.06 142 PRO A C 1
ATOM 1073 O O . PRO A 1 142 ? -20.615 6.956 39.068 1.00 40.06 142 PRO A O 1
ATOM 1076 N N . GLU A 1 143 ? -19.471 8.884 38.914 1.00 42.34 143 GLU A N 1
ATOM 1077 C CA . GLU A 1 143 ? -18.643 8.646 40.096 1.00 42.34 143 GLU A CA 1
ATOM 1078 C C . GLU A 1 143 ? -19.545 8.530 41.336 1.00 42.34 143 GLU A C 1
ATOM 1080 O O . GLU A 1 143 ? -20.086 9.519 41.830 1.00 42.34 143 GLU A O 1
ATOM 1085 N N . SER A 1 144 ? -19.743 7.310 41.843 1.00 36.91 144 SER A N 1
ATOM 1086 C CA . SER A 1 144 ? -20.442 7.099 43.107 1.00 36.91 144 SER A CA 1
ATOM 1087 C C . SER A 1 144 ? -19.493 7.425 44.258 1.00 36.91 144 SER A C 1
ATOM 1089 O O . SER A 1 144 ? -18.499 6.726 44.471 1.00 36.91 144 SER A O 1
ATOM 1091 N N . SER A 1 145 ? -19.812 8.488 44.993 1.00 39.97 145 SER A N 1
ATOM 1092 C CA . SER A 1 145 ? -19.139 8.907 46.219 1.00 39.97 145 SER A CA 1
ATOM 1093 C C . SER A 1 145 ? -19.081 7.763 47.232 1.00 39.97 145 SER A C 1
ATOM 1095 O O . SER A 1 145 ? -20.105 7.200 47.611 1.00 39.97 145 SER A O 1
ATOM 1097 N N . VAL A 1 146 ? -17.874 7.429 47.684 1.00 37.50 146 VAL A N 1
ATOM 1098 C CA . VAL A 1 146 ? -17.668 6.484 48.782 1.00 37.50 146 VAL A CA 1
ATOM 1099 C C . VAL A 1 146 ? -17.680 7.287 50.084 1.00 37.50 146 VAL A C 1
ATOM 1101 O O . VAL A 1 146 ? -16.665 7.863 50.466 1.00 37.50 146 VAL A O 1
ATOM 1104 N N . GLU A 1 147 ? -18.826 7.359 50.764 1.00 40.03 147 GLU A N 1
ATOM 1105 C CA . GLU A 1 147 ? -18.846 7.663 52.199 1.00 40.03 147 GLU A CA 1
ATOM 1106 C C . GLU A 1 147 ? -18.473 6.384 52.955 1.00 40.03 147 GLU A C 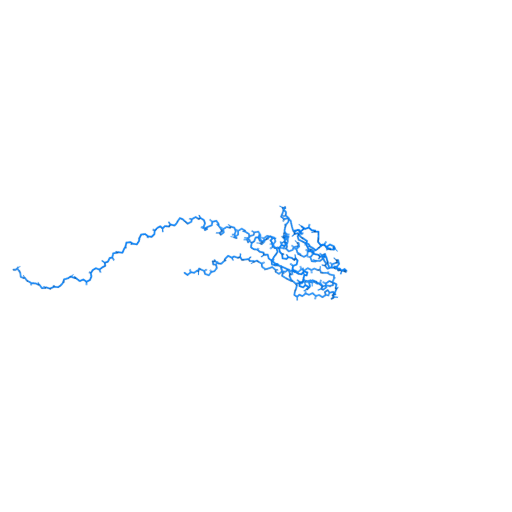1
ATOM 1108 O O . 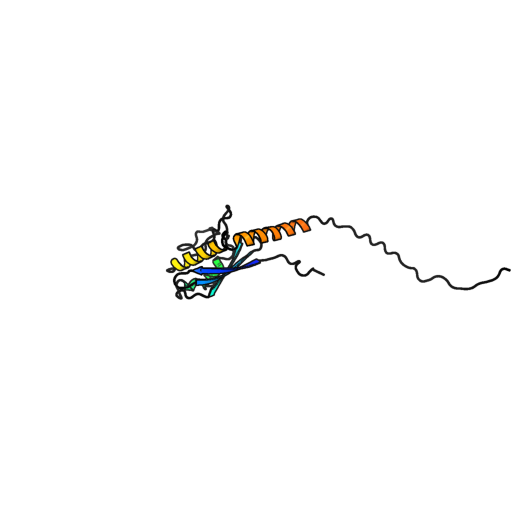GLU A 1 147 ? -19.253 5.437 53.053 1.00 40.03 147 GLU A O 1
ATOM 1113 N N . SER A 1 148 ? -17.248 6.332 53.473 1.00 39.28 148 SER A N 1
ATOM 1114 C CA . SER A 1 148 ? -16.827 5.295 54.410 1.00 39.28 148 SER A CA 1
ATOM 1115 C C . SER A 1 148 ? -17.231 5.701 55.829 1.00 39.28 148 SER A C 1
ATOM 1117 O O . SER A 1 148 ? -16.497 6.420 56.508 1.00 39.28 148 SER A O 1
ATOM 1119 N N . GLY A 1 149 ? -18.391 5.226 56.282 1.00 33.78 149 GLY A N 1
ATOM 1120 C CA . GLY A 1 149 ? -18.697 5.115 57.706 1.00 33.78 149 GLY A CA 1
ATOM 1121 C C . GLY A 1 149 ? -17.875 3.975 58.303 1.00 33.78 149 GLY A C 1
ATOM 1122 O O . GLY A 1 149 ? -18.137 2.807 58.027 1.00 33.78 149 GLY A O 1
ATOM 1123 N N . VAL A 1 150 ? -16.846 4.309 59.078 1.00 37.41 150 VAL A N 1
ATOM 1124 C CA . VAL A 1 150 ? -16.091 3.339 59.877 1.00 37.41 150 VAL A CA 1
ATOM 1125 C C . VAL A 1 150 ? -16.784 3.239 61.234 1.00 37.41 150 VAL A C 1
ATOM 1127 O O . VAL A 1 150 ? -16.689 4.165 62.034 1.00 37.41 150 VAL A O 1
ATOM 1130 N N . GLU A 1 151 ? -17.484 2.135 61.502 1.00 35.44 151 GLU A N 1
ATOM 1131 C C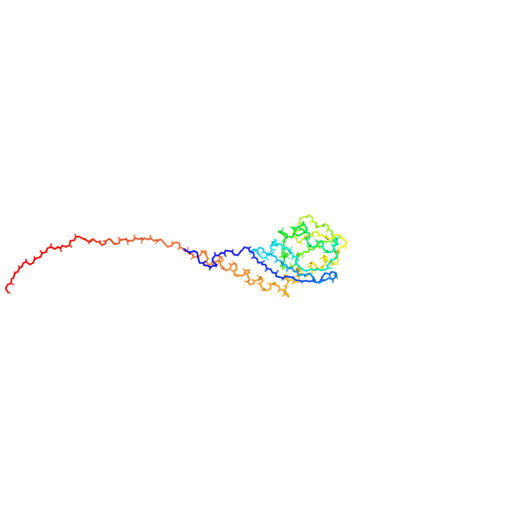A . GLU A 1 151 ? -17.826 1.769 62.880 1.00 35.44 151 GLU A CA 1
ATOM 1132 C C . GLU A 1 151 ? -16.574 1.209 63.566 1.00 35.44 151 GLU A C 1
ATOM 1134 O O . GLU A 1 151 ? -15.998 0.200 63.156 1.00 35.44 151 GLU A O 1
ATOM 1139 N N . GLN A 1 152 ? -16.132 1.911 64.605 1.00 38.97 152 GLN A N 1
ATOM 1140 C CA . GLN A 1 152 ? -15.036 1.530 65.482 1.00 38.97 152 GLN A CA 1
ATOM 1141 C C . GLN A 1 152 ? -15.580 0.580 66.560 1.00 38.97 152 GLN A C 1
ATOM 1143 O O . GLN A 1 152 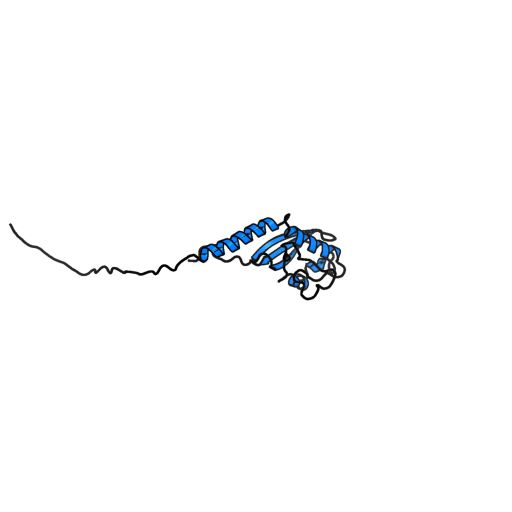? -16.427 0.972 67.359 1.00 38.97 152 GLN A O 1
ATOM 1148 N N . TYR A 1 153 ? -15.104 -0.667 66.587 1.00 34.78 153 TYR A N 1
ATOM 1149 C CA . TYR A 1 153 ? -15.348 -1.583 67.705 1.00 34.78 153 TYR A CA 1
ATOM 1150 C C . TYR A 1 153 ? -14.458 -1.179 68.886 1.00 34.78 153 TYR A C 1
ATOM 1152 O O . TYR A 1 153 ? -13.231 -1.229 68.784 1.00 34.78 153 TYR A O 1
ATOM 1160 N N . ASP A 1 154 ? -15.084 -0.780 69.991 1.00 46.19 154 ASP A N 1
ATOM 1161 C CA . ASP A 1 154 ? -14.414 -0.434 71.245 1.00 46.19 154 ASP A CA 1
ATOM 1162 C C . ASP A 1 154 ? -14.202 -1.716 72.071 1.00 46.19 154 ASP A C 1
ATOM 1164 O O . ASP A 1 154 ? -15.157 -2.363 72.506 1.00 46.19 154 ASP A O 1
ATOM 1168 N N . ILE A 1 155 ? -12.945 -2.131 72.224 1.00 44.47 155 ILE A N 1
ATOM 1169 C CA . ILE A 1 155 ? -12.535 -3.356 72.925 1.00 44.47 155 ILE A CA 1
ATOM 1170 C C . ILE A 1 155 ? -11.975 -3.035 74.311 1.00 44.47 155 ILE A C 1
ATOM 1172 O O . ILE A 1 155 ? -10.857 -3.426 74.581 1.00 44.47 155 ILE A O 1
ATOM 1176 N N . ASP A 1 156 ? -12.710 -2.342 75.184 1.00 45.25 156 ASP A N 1
ATOM 1177 C CA . ASP A 1 156 ? -12.269 -2.117 76.576 1.00 45.25 156 ASP A CA 1
ATOM 1178 C C . ASP A 1 156 ? -13.431 -1.700 77.508 1.00 45.25 156 ASP A C 1
ATOM 1180 O O . ASP A 1 156 ? -13.536 -0.545 77.913 1.00 45.25 156 ASP A O 1
ATOM 1184 N N . ASN A 1 157 ? -14.340 -2.626 77.852 1.00 40.75 157 ASN A N 1
ATOM 1185 C CA . ASN A 1 157 ? -15.228 -2.564 79.039 1.00 40.75 157 ASN A CA 1
ATOM 1186 C C . ASN A 1 157 ? -16.166 -3.793 79.027 1.00 40.75 157 ASN A C 1
ATOM 1188 O O . ASN A 1 157 ? -16.835 -4.022 78.032 1.00 40.75 157 ASN A O 1
ATOM 1192 N N . VAL A 1 158 ? -16.331 -4.659 80.030 1.00 40.75 158 VAL A N 1
ATOM 1193 C CA . VAL A 1 158 ? -16.178 -4.589 81.489 1.00 40.75 158 VAL A CA 1
ATOM 1194 C C . VAL A 1 158 ? -15.955 -6.026 82.000 1.00 40.75 158 VAL A C 1
ATOM 1196 O O . VAL A 1 158 ? -16.604 -6.961 81.534 1.00 40.75 158 VAL A O 1
ATOM 1199 N N . GLY A 1 159 ? -15.122 -6.207 83.023 1.00 38.88 159 GLY A N 1
ATOM 1200 C CA . GLY A 1 159 ? -15.345 -7.243 84.048 1.00 38.88 159 GLY A CA 1
ATOM 1201 C C . GLY A 1 159 ? -15.457 -6.570 85.428 1.00 38.88 159 GLY A C 1
ATOM 1202 O O . GLY A 1 159 ? -15.218 -5.367 85.503 1.00 38.88 159 GLY A O 1
ATOM 1203 N N . PRO A 1 160 ? -15.669 -7.279 86.556 1.00 50.41 160 PRO A N 1
ATOM 1204 C CA . PRO A 1 160 ? -16.357 -8.558 86.764 1.00 50.41 160 PRO A CA 1
ATOM 1205 C C . PRO A 1 160 ? -17.325 -8.560 87.997 1.00 50.41 160 PRO A C 1
ATOM 1207 O O . PRO A 1 160 ? -17.340 -7.628 88.792 1.00 50.41 160 PRO A O 1
ATOM 1210 N N . LYS A 1 161 ? -17.996 -9.713 88.197 1.00 42.66 161 LYS A N 1
ATOM 1211 C CA . LYS A 1 161 ? -18.601 -10.311 89.424 1.00 42.66 161 LYS A CA 1
ATOM 1212 C C . LYS A 1 161 ? -19.980 -9.858 89.976 1.00 42.66 161 LYS A C 1
ATOM 1214 O O . LYS A 1 161 ? -20.225 -8.696 90.258 1.00 42.66 161 LYS A O 1
ATOM 1219 N N . GLU A 1 162 ? -20.794 -10.908 90.193 1.00 44.03 162 GLU A N 1
ATOM 1220 C CA . GLU A 1 162 ? -21.907 -11.180 91.143 1.00 44.03 162 GLU A CA 1
ATOM 1221 C C . GLU A 1 162 ? -21.853 -10.435 92.514 1.00 44.03 162 GLU A C 1
ATOM 1223 O O . GLU A 1 162 ? -20.753 -9.982 92.843 1.00 44.03 162 GLU A O 1
ATOM 1228 N N . PRO A 1 163 ? -22.910 -10.389 93.395 1.00 53.75 163 PRO A N 1
ATOM 1229 C CA . PRO A 1 163 ? -23.872 -11.490 93.662 1.00 53.75 163 PRO A CA 1
ATOM 1230 C C . PRO A 1 163 ? -25.292 -11.194 94.267 1.00 53.75 163 PRO A C 1
ATOM 1232 O O . PRO A 1 163 ? -25.654 -10.061 94.556 1.00 53.75 163 PRO A O 1
ATOM 1235 N N . VAL A 1 164 ? -26.015 -12.307 94.521 1.00 44.06 164 VAL A N 1
ATOM 1236 C CA . VAL A 1 164 ? -27.115 -12.632 95.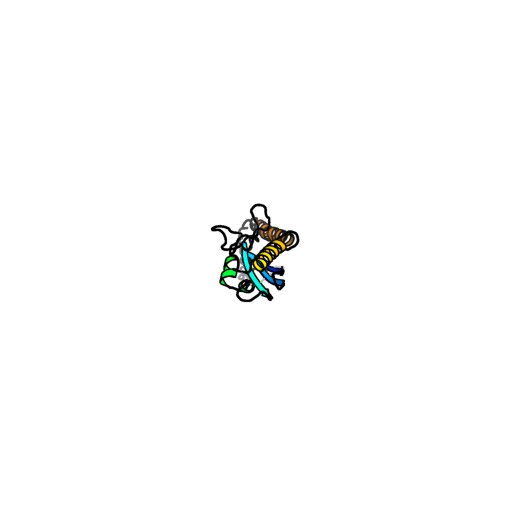486 1.00 44.06 164 VAL A CA 1
ATOM 1237 C C . VAL A 1 164 ? -28.525 -12.024 95.337 1.00 44.06 164 VAL A C 1
ATOM 1239 O O . VAL A 1 164 ? -28.709 -10.813 95.385 1.00 44.06 164 VAL A O 1
ATOM 1242 N N . GLY A 1 165 ? -29.538 -12.908 95.378 1.00 42.50 165 GLY A N 1
ATOM 1243 C CA . GLY A 1 165 ? -30.879 -12.598 95.895 1.00 42.50 165 GLY A CA 1
ATOM 1244 C C . GLY A 1 165 ? -31.894 -13.745 95.771 1.00 42.50 165 GLY A C 1
ATOM 1245 O O . GLY A 1 165 ? -32.531 -13.830 94.732 1.00 42.50 165 GLY A O 1
ATOM 1246 N N . GLU A 1 166 ? -31.993 -14.552 96.842 1.00 41.66 166 GLU A N 1
ATOM 1247 C CA . GLU A 1 166 ? -33.015 -15.559 97.259 1.00 41.66 166 GLU A CA 1
ATOM 1248 C C . GLU A 1 166 ? -33.547 -16.634 96.289 1.00 41.66 166 GLU A C 1
ATOM 1250 O O . GLU A 1 166 ? -34.280 -16.327 95.326 1.00 41.66 166 GLU A O 1
#

InterPro domains:
  IPR007329 FMN-binding [PF04205] (20-114)
  IPR007329 FMN-binding [SM00900] (20-118)
  IPR010204 Na(+)-translocating NADH-quinone reductase subunit C [PTHR37838] (5-135)
  IPR010204 Na(+)-translocating NADH-quinone reductase subunit C [TIGR01938] (6-125)

pLDDT: mean 84.61, std 22.8, range [33.75, 98.88]

Secondary structure (DSSP, 8-state):
-PPTT-SPP-EEEEEEEEE-SSSEEEEEEEEETTSSBEEEEEEEE--PPTTTGGGGG-HHHHHTTTT-BSB-TTS-B--EE-SSSPPTT-TTEEPPPTT-HHHHHHHHHHHHHHHSTTTTHHHHHHHHHHHHHHHHHSTT----------PPP-------------